Protein AF-A0A8R2F6M3-F1 (afdb_monomer_lite)

Sequence (116 aa):
MVAQQKKPHTLGETLIKPSILKAVEIVLGEEGKRKIAQLSLSDNTVKRRIDELALDIKNQLIHKLKYSVFFAIQCDESTDVANCCQLLVYCRFINEQSIAEELLFSQALNSTSKGS

pLDDT: mean 78.63, std 14.36, range [36.53, 94.56]

Structure (mmCIF, N/CA/C/O backbone):
data_AF-A0A8R2F6M3-F1
#
_entry.id   AF-A0A8R2F6M3-F1
#
loop_
_atom_site.group_PDB
_atom_site.id
_atom_site.type_symbol
_atom_site.label_atom_id
_atom_site.label_alt_id
_atom_site.label_comp_id
_atom_site.label_asym_id
_atom_site.label_entity_id
_atom_site.label_seq_id
_atom_site.pdbx_PDB_ins_code
_atom_site.Cartn_x
_atom_site.Cartn_y
_atom_site.Cartn_z
_atom_site.occupancy
_atom_site.B_iso_or_equiv
_atom_site.auth_seq_id
_atom_site.auth_comp_id
_atom_site.auth_asym_id
_atom_site.auth_atom_id
_atom_site.pdbx_PDB_model_num
ATOM 1 N N . MET A 1 1 ? -13.303 -12.847 20.524 1.00 52.00 1 MET A N 1
ATOM 2 C CA . MET A 1 1 ? -14.776 -12.679 20.578 1.00 52.00 1 MET A CA 1
ATOM 3 C C . MET A 1 1 ? -15.338 -11.719 19.520 1.00 52.00 1 MET A C 1
ATOM 5 O O . MET A 1 1 ? -16.232 -12.155 18.820 1.00 52.00 1 MET A O 1
ATOM 9 N N . VAL A 1 2 ? -14.843 -10.485 19.315 1.00 48.00 2 VAL A N 1
ATOM 10 C CA . VAL A 1 2 ? -15.372 -9.586 18.246 1.00 48.00 2 VAL A CA 1
ATOM 11 C C . VAL A 1 2 ? -14.859 -9.966 16.845 1.00 48.00 2 VAL A C 1
ATOM 13 O O . VAL A 1 2 ? -15.662 -10.226 15.953 1.00 48.00 2 VAL A O 1
ATOM 16 N N . ALA A 1 3 ? -13.537 -10.121 16.683 1.00 44.75 3 ALA A N 1
ATOM 17 C CA . ALA A 1 3 ? -12.913 -10.522 15.412 1.00 44.75 3 ALA A CA 1
ATOM 18 C C . ALA A 1 3 ? -13.331 -11.935 14.952 1.00 44.75 3 ALA A C 1
ATOM 20 O O . ALA A 1 3 ? -13.632 -12.158 13.786 1.00 44.75 3 ALA A O 1
ATOM 21 N N . GLN A 1 4 ? -13.447 -12.880 15.892 1.00 46.53 4 GLN A N 1
ATOM 22 C CA . GLN A 1 4 ? -13.939 -14.241 15.622 1.00 46.53 4 GLN A CA 1
ATOM 23 C C . GLN A 1 4 ? -15.416 -14.288 15.200 1.00 46.53 4 GLN A C 1
ATOM 25 O O . GLN A 1 4 ? -15.830 -15.250 14.566 1.00 46.53 4 GLN A O 1
ATOM 30 N N . GLN A 1 5 ? -16.208 -13.267 15.541 1.00 55.94 5 GLN A N 1
ATOM 31 C CA . GLN A 1 5 ? -17.626 -13.183 15.178 1.00 55.94 5 GLN A CA 1
ATOM 32 C C . GLN A 1 5 ? -17.887 -12.251 13.985 1.00 55.94 5 GLN A C 1
ATOM 34 O O . GLN A 1 5 ? -19.046 -11.968 13.694 1.00 55.94 5 GLN A O 1
ATOM 39 N N . LYS A 1 6 ? -16.836 -11.752 13.310 1.00 55.00 6 LYS A N 1
ATOM 40 C CA . LYS A 1 6 ? -16.928 -10.783 12.199 1.00 55.00 6 LYS A CA 1
ATOM 41 C C . LYS A 1 6 ? -17.805 -9.558 12.519 1.00 55.00 6 LYS A C 1
ATOM 43 O O . LYS A 1 6 ? -18.425 -8.984 11.628 1.00 55.00 6 LYS A O 1
ATOM 48 N N . LYS A 1 7 ? -17.903 -9.168 13.795 1.00 60.31 7 LYS A N 1
ATOM 49 C CA . LYS A 1 7 ? -18.696 -8.000 14.199 1.00 60.31 7 LYS A CA 1
ATOM 50 C C . LYS A 1 7 ? -17.908 -6.707 13.956 1.00 60.31 7 LYS A C 1
ATOM 52 O O . LYS A 1 7 ? -16.678 -6.747 14.028 1.00 60.31 7 LYS A O 1
ATOM 57 N N . PRO A 1 8 ? -18.591 -5.569 13.715 1.00 56.44 8 PRO A N 1
ATOM 58 C CA . PRO A 1 8 ? -17.931 -4.278 13.558 1.00 56.44 8 PRO A CA 1
ATOM 59 C C . PRO A 1 8 ? -17.030 -3.989 14.758 1.00 56.44 8 PRO A C 1
ATOM 61 O O . PRO A 1 8 ? -17.458 -4.126 15.907 1.00 56.44 8 PRO A O 1
ATOM 64 N N . HIS A 1 9 ? -15.792 -3.576 14.495 1.00 55.88 9 HIS A N 1
ATOM 65 C CA . HIS A 1 9 ? -14.816 -3.235 15.534 1.00 55.88 9 HIS A CA 1
ATOM 66 C C . HIS A 1 9 ? -15.303 -2.109 16.460 1.00 55.88 9 HIS A C 1
ATOM 68 O O . HIS A 1 9 ? -14.991 -2.119 17.651 1.00 55.88 9 HIS A O 1
ATOM 74 N N . THR A 1 10 ? -16.196 -1.251 15.958 1.00 58.69 10 THR A N 1
ATOM 75 C CA . THR A 1 10 ? -16.946 -0.236 16.712 1.00 58.69 10 THR A CA 1
ATOM 76 C C . THR A 1 10 ? -17.626 -0.827 17.947 1.00 58.69 10 THR A C 1
ATOM 78 O O . THR A 1 10 ? -17.603 -0.241 19.020 1.00 58.69 10 THR A O 1
ATOM 81 N N . LEU A 1 11 ? -18.165 -2.044 17.846 1.00 61.38 11 LEU A N 1
ATOM 82 C CA . LEU A 1 11 ? -18.845 -2.712 18.957 1.00 61.38 11 LEU A CA 1
ATOM 83 C C . LEU A 1 11 ? -17.864 -3.125 20.073 1.00 61.38 11 LEU A C 1
ATOM 85 O O . LEU A 1 11 ? -18.224 -3.158 21.251 1.00 61.38 11 LEU A O 1
ATOM 89 N N . GLY A 1 12 ? -16.607 -3.403 19.712 1.00 59.69 12 GLY A N 1
ATOM 90 C CA . GLY A 1 12 ? -15.520 -3.648 20.656 1.00 59.69 12 GLY A CA 1
ATOM 91 C C . GLY A 1 12 ? -15.118 -2.388 21.424 1.00 59.69 12 GLY A C 1
ATOM 92 O O . GLY A 1 12 ? -14.986 -2.430 22.647 1.00 59.69 12 GLY A O 1
ATOM 93 N N . GLU A 1 13 ? -14.987 -1.253 20.740 1.00 62.47 13 GLU A N 1
ATOM 94 C CA . GLU A 1 13 ? -14.630 0.015 21.387 1.00 62.47 13 GLU A CA 1
ATOM 95 C C . GLU A 1 13 ? -15.773 0.608 22.223 1.00 62.47 13 GLU A C 1
ATOM 97 O O . GLU A 1 13 ? -15.526 1.112 23.316 1.00 62.47 13 GLU A O 1
ATOM 102 N N . THR A 1 14 ? -17.023 0.529 21.758 1.00 65.69 14 THR A N 1
ATOM 103 C CA . THR A 1 14 ? -18.151 1.178 22.449 1.00 65.69 14 THR A CA 1
ATOM 104 C C . THR A 1 14 ? -18.704 0.355 23.611 1.00 65.69 14 THR A C 1
ATOM 106 O O . THR A 1 14 ? -19.213 0.933 24.565 1.00 65.69 14 THR A O 1
ATOM 109 N N . LEU A 1 15 ? -18.619 -0.981 23.565 1.00 66.69 15 LEU A N 1
ATOM 110 C CA . LEU A 1 15 ? -19.221 -1.843 24.595 1.00 66.69 15 LEU A CA 1
ATOM 111 C C . LEU A 1 15 ? -18.183 -2.654 25.373 1.00 66.69 15 LEU A C 1
ATOM 113 O O . LEU A 1 15 ? -18.211 -2.672 26.604 1.00 66.69 15 LEU A O 1
ATOM 117 N N . ILE A 1 16 ? -17.249 -3.316 24.683 1.00 70.56 16 ILE A N 1
ATOM 118 C CA . ILE A 1 16 ? -16.297 -4.230 25.336 1.00 70.56 16 ILE A CA 1
ATOM 119 C C . ILE A 1 16 ? -15.247 -3.441 26.130 1.00 70.56 16 ILE A C 1
ATOM 121 O O . ILE A 1 16 ? -14.992 -3.757 27.290 1.00 70.56 16 ILE A O 1
ATOM 125 N N . LYS A 1 17 ? -14.669 -2.388 25.545 1.00 73.19 17 LYS A N 1
ATOM 126 C CA . LYS A 1 17 ? -13.640 -1.555 26.185 1.00 73.19 17 LYS A CA 1
ATOM 127 C C . LYS A 1 17 ? -14.123 -0.877 27.479 1.00 73.19 17 LYS A C 1
ATOM 129 O O . LYS A 1 17 ? -13.452 -1.067 28.493 1.00 73.19 17 LYS A O 1
ATOM 134 N N . PRO A 1 18 ? -15.270 -0.169 27.528 1.00 78.81 18 PRO A N 1
ATOM 135 C CA . PRO A 1 18 ? -15.775 0.377 28.789 1.00 78.81 18 PRO A CA 1
ATOM 136 C C . PRO A 1 18 ? -16.144 -0.709 29.807 1.00 78.81 18 PRO A C 1
ATOM 138 O O . PRO A 1 18 ? -15.898 -0.517 30.996 1.00 78.81 18 PRO A O 1
ATOM 141 N N . SER A 1 19 ? -16.636 -1.873 29.367 1.00 78.12 19 SER A N 1
ATOM 142 C CA . SER A 1 19 ? -16.917 -3.001 30.270 1.00 78.12 19 SER A CA 1
ATOM 143 C C . SER A 1 19 ? -15.643 -3.560 30.915 1.00 78.12 19 SER A C 1
ATOM 145 O O . SER A 1 19 ? -15.616 -3.792 32.122 1.00 78.12 19 SER A O 1
ATOM 147 N N . ILE A 1 20 ? -14.562 -3.719 30.142 1.00 78.06 20 ILE A N 1
ATOM 148 C CA . ILE A 1 20 ? -13.253 -4.156 30.653 1.00 78.06 20 ILE A CA 1
ATOM 149 C C . ILE A 1 20 ? -12.660 -3.098 31.583 1.00 78.06 20 ILE A C 1
ATOM 151 O O . ILE A 1 20 ? -12.177 -3.440 32.658 1.00 78.06 20 ILE A O 1
ATOM 155 N N . LEU A 1 21 ? -12.729 -1.815 31.217 1.00 81.88 21 LEU A N 1
ATOM 156 C CA . LEU A 1 21 ? -12.246 -0.732 32.075 1.00 81.88 21 LEU A CA 1
ATOM 157 C C . LEU A 1 21 ? -13.011 -0.676 33.399 1.00 81.88 21 LEU A C 1
ATOM 159 O O . LEU A 1 21 ? -12.392 -0.458 34.437 1.00 81.88 21 LEU A O 1
ATOM 163 N N . LYS A 1 22 ? -14.326 -0.933 33.385 1.00 83.56 22 LYS A N 1
ATOM 164 C CA . LYS A 1 22 ? -15.136 -0.989 34.605 1.00 83.56 2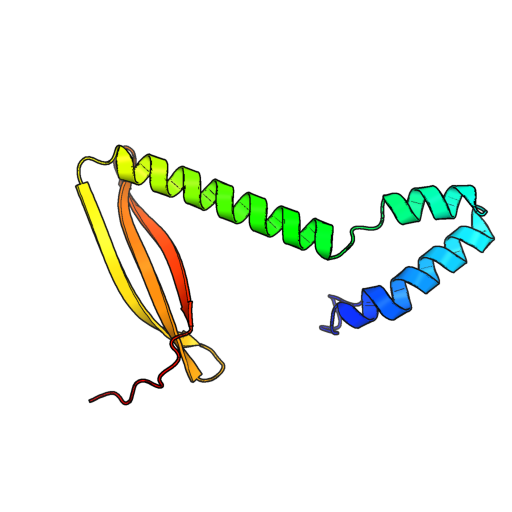2 LYS A CA 1
ATOM 165 C C . LYS A 1 22 ? -14.831 -2.225 35.450 1.00 83.56 22 LYS A C 1
ATOM 167 O O . LYS A 1 22 ? -14.739 -2.113 36.666 1.00 83.56 22 LYS A O 1
ATOM 172 N N . ALA A 1 23 ? -14.614 -3.383 34.831 1.00 83.50 23 ALA A N 1
ATOM 173 C CA . ALA A 1 23 ? -14.182 -4.583 35.546 1.00 83.50 23 ALA A CA 1
ATOM 174 C C . ALA A 1 23 ? -12.803 -4.387 36.200 1.00 83.50 23 ALA A C 1
ATOM 176 O O . ALA A 1 23 ? -12.612 -4.727 37.364 1.00 83.50 23 ALA A O 1
ATOM 177 N N . VAL A 1 24 ? -11.858 -3.776 35.481 1.00 83.94 24 VAL A N 1
ATOM 178 C CA . VAL A 1 24 ? -10.524 -3.437 35.997 1.00 83.94 24 VAL A CA 1
ATOM 179 C C . VAL A 1 24 ? -10.609 -2.413 37.128 1.00 83.94 24 VAL A C 1
ATOM 181 O O . VAL A 1 24 ? -9.895 -2.553 38.111 1.00 83.94 24 VAL A O 1
ATOM 184 N N . GLU A 1 25 ? -11.491 -1.420 37.032 1.00 88.19 25 GLU A N 1
ATOM 185 C CA . GLU A 1 25 ? -11.753 -0.469 38.119 1.00 88.19 25 GLU A CA 1
ATOM 186 C C . GLU A 1 25 ? -12.245 -1.173 39.389 1.00 88.19 25 GLU A C 1
ATOM 188 O O . GLU A 1 25 ? -11.766 -0.878 40.479 1.00 88.19 25 GLU A O 1
ATOM 193 N N . ILE A 1 26 ? -13.169 -2.127 39.247 1.00 86.62 26 ILE A N 1
ATOM 194 C CA . ILE A 1 26 ? -13.735 -2.875 40.375 1.00 86.62 26 ILE A CA 1
ATOM 195 C C . ILE A 1 26 ? -12.681 -3.786 41.022 1.00 86.62 26 ILE A C 1
ATOM 197 O O . ILE A 1 26 ? -12.631 -3.885 42.244 1.00 86.62 26 ILE A O 1
ATOM 201 N N . VAL A 1 27 ? -11.844 -4.454 40.221 1.00 87.94 27 VAL A N 1
ATOM 202 C CA . VAL A 1 27 ? -10.893 -5.469 40.715 1.00 87.94 27 VAL A CA 1
ATOM 203 C C . VAL A 1 27 ? -9.552 -4.870 41.149 1.00 87.94 27 VAL A C 1
ATOM 205 O O . VAL A 1 27 ? -8.968 -5.317 42.131 1.00 87.94 27 VAL A O 1
ATOM 208 N N . LEU A 1 28 ? -9.040 -3.881 40.415 1.00 83.44 28 LEU A N 1
ATOM 209 C CA . LEU A 1 28 ? -7.686 -3.328 40.567 1.00 83.44 28 LEU A CA 1
ATOM 210 C C . LEU A 1 28 ? -7.687 -1.844 40.971 1.00 83.44 28 LEU A C 1
ATOM 212 O O . LEU A 1 28 ? -6.625 -1.223 41.062 1.00 83.44 28 LEU A O 1
ATOM 216 N N . GLY A 1 29 ? -8.866 -1.263 41.197 1.00 88.06 29 GLY A N 1
ATOM 217 C CA . GLY A 1 29 ? -9.027 0.144 41.537 1.00 88.06 29 GLY A CA 1
ATOM 218 C C . GLY A 1 29 ? -8.740 1.097 40.373 1.00 88.06 29 GLY A C 1
ATOM 219 O O . GLY A 1 29 ? -8.358 0.720 39.260 1.00 88.06 29 GLY A O 1
ATOM 220 N N . GLU A 1 30 ? -8.895 2.391 40.651 1.00 86.00 30 GLU A N 1
ATOM 221 C CA . GLU A 1 30 ? -8.689 3.467 39.672 1.00 86.00 30 GLU A CA 1
ATOM 222 C C . GLU A 1 30 ? -7.254 3.519 39.118 1.00 86.00 30 GLU A C 1
ATOM 224 O O . GLU A 1 30 ? -7.030 3.916 37.974 1.00 86.00 30 GLU A O 1
ATOM 229 N N . GLU A 1 31 ? -6.256 3.069 39.882 1.00 83.81 31 GLU A N 1
ATOM 230 C CA . GLU A 1 31 ? -4.879 3.010 39.393 1.00 83.81 31 GLU A CA 1
ATOM 231 C C . GLU A 1 31 ? -4.682 1.928 38.318 1.00 83.81 31 GLU A C 1
ATOM 233 O O . GLU A 1 31 ? -4.061 2.197 37.284 1.00 83.81 31 GLU A O 1
ATOM 238 N N . GLY A 1 32 ? -5.267 0.740 38.511 1.00 80.31 32 GLY A N 1
ATOM 239 C CA . GLY A 1 32 ? -5.265 -0.327 37.510 1.00 80.31 32 GLY A CA 1
ATOM 240 C C . GLY A 1 32 ? -6.005 0.084 36.238 1.00 80.31 32 GLY A C 1
ATOM 241 O O . GLY A 1 32 ? -5.505 -0.122 35.129 1.00 80.31 32 GLY A O 1
ATOM 242 N N . LYS A 1 33 ? -7.147 0.764 36.390 1.00 82.69 33 LYS A N 1
ATOM 243 C CA . LYS A 1 33 ? -7.917 1.320 35.269 1.00 82.69 33 LYS A CA 1
ATOM 244 C C . LYS A 1 33 ? -7.096 2.320 34.459 1.00 82.69 33 LYS A C 1
ATOM 246 O O . LYS A 1 33 ? -7.085 2.220 33.237 1.00 82.69 33 LYS A O 1
ATOM 251 N N . ARG A 1 34 ? -6.370 3.244 35.102 1.00 80.44 34 ARG A N 1
ATOM 252 C CA . ARG A 1 34 ? -5.512 4.224 34.406 1.00 80.44 34 ARG A CA 1
ATOM 253 C C . ARG A 1 34 ? -4.398 3.561 33.599 1.00 80.44 34 ARG A C 1
ATOM 255 O O . ARG A 1 34 ? -4.196 3.924 32.443 1.00 80.44 34 ARG A O 1
ATOM 262 N N . LYS A 1 35 ? -3.717 2.563 34.171 1.00 78.00 35 LYS A N 1
ATOM 263 C CA . LYS A 1 35 ? -2.662 1.809 33.470 1.00 78.00 35 LYS A CA 1
ATOM 264 C C . LYS A 1 35 ? -3.223 1.040 32.269 1.00 78.00 35 LYS A C 1
ATOM 266 O O . LYS A 1 35 ? -2.668 1.111 31.178 1.00 78.00 35 LYS A O 1
ATOM 271 N N . ILE A 1 36 ? -4.365 0.370 32.426 1.00 73.31 36 ILE A N 1
ATOM 272 C CA . ILE A 1 36 ? -5.007 -0.386 31.337 1.00 73.31 36 ILE A CA 1
ATOM 273 C C . ILE A 1 36 ? -5.616 0.541 30.275 1.00 73.31 36 ILE A C 1
ATOM 275 O O . ILE A 1 36 ? -5.560 0.229 29.089 1.00 73.31 36 ILE A O 1
ATOM 279 N N . ALA A 1 37 ? -6.140 1.706 30.661 1.00 71.88 37 ALA A N 1
ATOM 280 C CA . ALA A 1 37 ? -6.615 2.724 29.727 1.00 71.88 37 ALA A CA 1
ATOM 281 C C . ALA A 1 37 ? -5.480 3.270 28.845 1.00 71.88 37 ALA A C 1
ATOM 283 O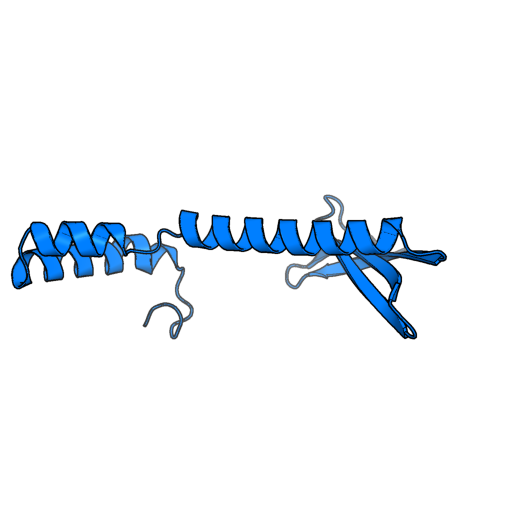 O . ALA A 1 37 ? -5.701 3.490 27.658 1.00 71.88 37 ALA A O 1
ATOM 284 N N . GLN A 1 38 ? -4.270 3.424 29.396 1.00 69.38 38 GLN A N 1
ATOM 285 C CA . GLN A 1 38 ? -3.074 3.800 28.631 1.00 69.38 38 GLN A CA 1
ATOM 286 C C . GLN A 1 38 ? -2.584 2.682 27.700 1.00 69.38 38 GLN A C 1
ATOM 288 O O . GLN A 1 38 ? -2.117 2.963 26.601 1.00 69.38 38 GLN A O 1
ATOM 293 N N . LEU A 1 39 ? -2.711 1.417 28.118 1.00 61.56 39 LEU A N 1
ATOM 294 C CA . LEU A 1 39 ? -2.368 0.250 27.295 1.00 61.56 39 LEU A CA 1
ATOM 295 C C . LEU A 1 39 ? -3.406 -0.044 26.205 1.00 61.56 39 LEU A C 1
ATOM 297 O O . LEU A 1 39 ? -3.108 -0.756 25.246 1.00 61.56 39 LEU A O 1
ATOM 301 N N . SER A 1 40 ? -4.634 0.456 26.361 1.00 54.38 40 SER A N 1
ATOM 302 C CA . SER A 1 40 ? -5.732 0.173 25.448 1.00 54.38 40 SER A CA 1
ATOM 303 C C . SER A 1 40 ? -5.481 0.850 24.103 1.00 54.38 40 SER A C 1
ATOM 305 O O . SER A 1 40 ? -5.836 2.011 23.909 1.00 54.38 40 SER A O 1
ATOM 307 N N . LEU A 1 41 ? -4.878 0.079 23.191 1.00 57.19 41 LEU A N 1
ATOM 308 C CA . LEU A 1 41 ? -4.756 0.309 21.751 1.00 57.19 41 LEU A CA 1
ATOM 309 C C . LEU A 1 41 ? -6.030 0.986 21.238 1.00 57.19 41 LEU A C 1
ATOM 311 O O . LEU A 1 41 ? -7.051 0.334 21.042 1.00 57.19 41 LEU A O 1
ATOM 315 N N . SER A 1 42 ? -5.999 2.311 21.117 1.00 58.47 42 SER A N 1
ATOM 316 C CA . SER A 1 42 ? -7.062 3.028 20.422 1.00 58.47 42 SER A CA 1
ATOM 317 C C . SER A 1 42 ? -6.937 2.705 18.940 1.00 58.47 42 SER A C 1
ATOM 319 O O . SER A 1 42 ? -5.811 2.583 18.443 1.00 58.47 42 SER A O 1
ATOM 321 N N . ASP A 1 43 ? -8.052 2.598 18.226 1.00 56.44 43 ASP A N 1
ATOM 322 C CA . ASP A 1 43 ? -8.034 2.413 16.772 1.00 56.44 43 ASP A CA 1
ATOM 323 C C . ASP A 1 43 ? -7.184 3.492 16.073 1.00 56.44 43 ASP A C 1
ATOM 325 O O . ASP A 1 43 ? -6.496 3.212 15.093 1.00 56.44 43 ASP A O 1
ATOM 329 N N . ASN A 1 44 ? -7.090 4.692 16.659 1.00 61.78 44 ASN A N 1
ATOM 330 C CA . ASN A 1 44 ? -6.189 5.757 16.209 1.00 61.78 44 ASN A CA 1
ATOM 331 C C . ASN A 1 44 ? -4.708 5.356 16.266 1.00 61.78 44 ASN A C 1
ATOM 333 O O . ASN A 1 44 ? -3.929 5.735 15.398 1.00 61.78 44 ASN A O 1
ATOM 337 N N . THR A 1 45 ? -4.297 4.582 17.271 1.00 66.50 45 THR A N 1
ATOM 338 C CA . THR A 1 45 ? -2.923 4.086 17.402 1.00 66.50 45 THR A CA 1
ATOM 339 C C . THR A 1 45 ? -2.632 2.991 16.381 1.00 66.50 45 THR A C 1
ATOM 341 O O . THR A 1 45 ? -1.550 2.984 15.801 1.00 66.50 45 THR A O 1
ATOM 344 N N . VAL A 1 46 ? -3.580 2.081 16.135 1.00 69.81 46 VAL A N 1
ATOM 345 C CA . VAL A 1 46 ? -3.411 1.009 15.140 1.00 69.81 46 VAL A CA 1
ATOM 346 C C . VAL A 1 46 ? -3.418 1.585 13.727 1.00 69.81 46 VAL A C 1
ATOM 348 O O . VAL A 1 46 ? -2.490 1.313 12.971 1.00 69.81 46 VAL A O 1
ATOM 351 N N . LYS A 1 47 ? -4.383 2.454 13.402 1.00 75.62 47 LYS A N 1
ATOM 352 C CA . LYS A 1 47 ? -4.439 3.175 12.126 1.00 75.62 47 LYS A CA 1
ATOM 353 C C . LYS A 1 47 ? -3.164 3.979 11.891 1.00 75.62 47 LYS A C 1
ATOM 355 O O . LYS A 1 47 ? -2.551 3.822 10.846 1.00 75.62 47 LYS A O 1
ATOM 360 N N . ARG A 1 48 ? -2.719 4.774 12.874 1.00 77.56 48 ARG A N 1
ATOM 361 C CA . ARG A 1 48 ? -1.474 5.551 12.755 1.00 77.56 48 ARG A CA 1
ATOM 362 C C . ARG A 1 48 ? -0.276 4.650 12.473 1.00 77.56 48 ARG A C 1
ATOM 364 O O . ARG A 1 48 ? 0.512 4.964 11.594 1.00 77.56 48 ARG A O 1
ATOM 371 N N . ARG A 1 49 ? -0.155 3.517 13.172 1.00 80.50 49 ARG A N 1
ATOM 372 C CA . ARG A 1 49 ? 0.930 2.557 12.922 1.00 80.50 49 ARG A CA 1
ATOM 373 C C . ARG A 1 49 ? 0.849 1.936 11.527 1.00 80.50 49 ARG A C 1
ATOM 375 O O . ARG A 1 49 ? 1.887 1.752 10.907 1.00 80.50 49 ARG A O 1
ATOM 382 N N . ILE A 1 50 ? -0.350 1.615 11.040 1.00 83.38 50 ILE A N 1
ATOM 383 C CA . ILE A 1 50 ? -0.548 1.105 9.674 1.00 83.38 50 ILE A CA 1
ATOM 384 C C . ILE A 1 50 ? -0.152 2.171 8.649 1.00 83.38 50 ILE A C 1
ATOM 386 O O . ILE A 1 50 ? 0.603 1.866 7.733 1.00 83.38 50 ILE A O 1
ATOM 390 N N . ASP A 1 51 ? -0.601 3.414 8.832 1.00 86.38 51 ASP A N 1
ATOM 391 C CA . ASP A 1 51 ? -0.286 4.531 7.938 1.00 86.38 51 ASP A CA 1
ATOM 392 C C . ASP A 1 51 ? 1.227 4.821 7.913 1.00 86.38 51 ASP A C 1
ATOM 394 O O . ASP A 1 51 ? 1.802 5.020 6.845 1.00 86.38 51 ASP A O 1
ATOM 398 N N . GLU A 1 52 ? 1.891 4.798 9.074 1.00 88.50 52 GLU A N 1
ATOM 399 C CA . GLU A 1 52 ? 3.345 4.979 9.201 1.00 88.50 52 GLU A CA 1
ATOM 400 C C . GLU A 1 52 ? 4.127 3.872 8.491 1.00 88.50 52 GLU A C 1
ATOM 402 O O . GLU A 1 52 ? 5.058 4.164 7.743 1.00 88.50 52 GLU A O 1
ATOM 407 N N . LEU A 1 53 ? 3.729 2.609 8.674 1.00 89.62 53 LEU A N 1
ATOM 408 C CA . LEU A 1 53 ? 4.353 1.473 7.991 1.00 89.62 53 LEU A CA 1
ATOM 409 C C . LEU A 1 53 ? 4.118 1.521 6.478 1.00 89.62 53 LEU A C 1
ATOM 411 O O . LEU A 1 53 ? 5.041 1.271 5.707 1.00 89.62 53 LEU A O 1
ATOM 415 N N . ALA A 1 54 ? 2.908 1.874 6.041 1.00 87.31 54 ALA A N 1
ATOM 416 C CA . ALA A 1 54 ? 2.593 2.025 4.624 1.00 87.31 54 ALA A CA 1
ATOM 417 C C . ALA A 1 54 ? 3.418 3.152 3.983 1.00 87.31 54 ALA A C 1
ATOM 419 O O . ALA A 1 54 ? 3.934 2.996 2.874 1.00 87.31 54 ALA A O 1
ATOM 420 N N . LEU A 1 55 ? 3.582 4.276 4.688 1.00 89.94 55 LEU A N 1
ATOM 421 C CA . LEU A 1 55 ? 4.418 5.383 4.237 1.00 89.94 55 LEU A CA 1
ATOM 422 C C . LEU A 1 55 ? 5.896 4.984 4.163 1.00 89.94 55 LEU A C 1
ATOM 424 O O . LEU A 1 55 ? 6.565 5.333 3.192 1.00 89.94 55 LEU A O 1
ATOM 428 N N . ASP A 1 56 ? 6.399 4.252 5.154 1.00 92.25 56 ASP A N 1
ATOM 429 C CA . ASP A 1 56 ? 7.780 3.772 5.163 1.00 92.25 56 ASP A CA 1
ATOM 430 C C . ASP A 1 56 ? 8.060 2.826 3.986 1.00 92.25 56 ASP A C 1
ATOM 432 O O . ASP A 1 56 ? 8.980 3.074 3.207 1.00 92.25 56 ASP A O 1
ATOM 436 N N . ILE A 1 57 ? 7.199 1.825 3.763 1.00 89.94 57 ILE A N 1
ATOM 437 C CA . ILE A 1 57 ? 7.289 0.913 2.608 1.00 89.94 57 ILE A CA 1
ATOM 438 C C . ILE A 1 57 ? 7.284 1.705 1.295 1.00 89.94 57 ILE A C 1
ATOM 440 O O . ILE A 1 57 ? 8.130 1.487 0.425 1.00 89.94 57 ILE A O 1
ATOM 444 N N . LYS A 1 58 ? 6.375 2.679 1.163 1.00 90.38 58 LYS A N 1
ATOM 445 C CA . LYS A 1 58 ? 6.310 3.549 -0.016 1.00 90.38 58 LYS A CA 1
ATOM 446 C C . LYS A 1 58 ? 7.603 4.343 -0.211 1.00 90.38 58 LYS A C 1
ATOM 448 O O . LYS A 1 58 ? 8.088 4.452 -1.336 1.00 90.38 58 LYS A O 1
ATOM 453 N N . ASN A 1 59 ? 8.178 4.892 0.854 1.00 93.06 59 ASN A N 1
ATOM 454 C CA . ASN A 1 59 ? 9.430 5.643 0.781 1.00 93.06 59 ASN A CA 1
ATOM 455 C C . ASN A 1 59 ? 10.607 4.749 0.382 1.00 93.06 59 ASN A C 1
ATOM 457 O O . ASN A 1 59 ? 11.408 5.153 -0.462 1.00 93.06 59 ASN A O 1
ATOM 461 N N . GLN A 1 60 ? 10.687 3.532 0.924 1.00 92.38 60 GLN A N 1
ATOM 462 C CA . GLN A 1 60 ? 11.690 2.545 0.523 1.00 92.38 60 GLN A CA 1
ATOM 463 C C . GLN A 1 60 ? 11.552 2.185 -0.961 1.00 92.38 60 GLN A C 1
ATOM 465 O O . GLN A 1 60 ? 12.550 2.139 -1.681 1.00 92.38 60 GLN A O 1
ATOM 470 N N . LEU A 1 61 ? 10.323 1.991 -1.443 1.00 92.12 61 LEU A N 1
ATOM 471 C CA . LEU A 1 61 ? 10.052 1.715 -2.850 1.00 92.12 61 LEU A CA 1
ATOM 472 C C . LEU A 1 61 ? 10.477 2.882 -3.750 1.00 92.12 61 LEU A C 1
ATOM 474 O O . LEU A 1 61 ? 11.210 2.683 -4.715 1.00 92.12 61 LEU A O 1
ATOM 478 N N . ILE A 1 62 ? 10.089 4.113 -3.405 1.00 91.19 62 ILE A N 1
ATOM 479 C CA . ILE A 1 62 ? 10.499 5.322 -4.135 1.00 91.19 62 ILE A CA 1
ATOM 480 C C . ILE A 1 62 ? 12.023 5.462 -4.141 1.00 91.19 62 ILE A C 1
ATOM 482 O O . ILE A 1 62 ? 12.599 5.826 -5.164 1.00 91.19 62 ILE A O 1
ATOM 486 N N . HIS A 1 63 ? 12.686 5.176 -3.020 1.00 92.94 63 HIS A N 1
ATOM 487 C CA . HIS A 1 63 ? 14.140 5.190 -2.941 1.00 92.94 63 HIS A CA 1
ATOM 488 C C . HIS A 1 63 ? 14.741 4.190 -3.933 1.00 92.94 63 HIS A C 1
ATOM 490 O O . HIS A 1 63 ? 15.549 4.584 -4.767 1.00 92.94 63 HIS A O 1
ATOM 496 N N . LYS A 1 64 ? 14.295 2.929 -3.928 1.00 91.00 64 LYS A N 1
ATOM 497 C CA . LYS A 1 64 ? 14.755 1.917 -4.896 1.00 91.00 64 LYS A CA 1
ATOM 498 C C . LYS A 1 64 ? 14.530 2.356 -6.344 1.00 91.00 64 LYS A C 1
ATOM 500 O O . LYS A 1 64 ? 15.448 2.263 -7.150 1.00 91.00 64 LYS A O 1
ATOM 505 N N . LEU A 1 65 ? 13.357 2.908 -6.660 1.00 91.12 65 LEU A N 1
ATOM 506 C CA . LEU A 1 65 ? 13.042 3.406 -8.002 1.00 91.12 65 LEU A CA 1
ATOM 507 C C . LEU A 1 65 ? 13.959 4.556 -8.438 1.00 91.12 65 LEU A C 1
ATOM 509 O O . LEU A 1 65 ? 14.392 4.572 -9.584 1.00 91.12 65 LEU A O 1
ATOM 513 N N . LYS A 1 66 ? 14.296 5.488 -7.535 1.00 90.25 66 LYS A N 1
ATOM 514 C CA . LYS A 1 66 ? 15.203 6.615 -7.829 1.00 90.25 66 LYS A CA 1
ATOM 515 C C . LYS A 1 66 ? 16.615 6.171 -8.207 1.00 90.25 66 LYS A C 1
ATOM 517 O O . LYS A 1 66 ? 17.265 6.862 -8.984 1.00 90.25 66 LYS A O 1
ATOM 522 N N . TYR A 1 67 ? 17.087 5.064 -7.639 1.00 88.81 67 TYR A N 1
ATOM 523 C CA . TYR A 1 67 ? 18.413 4.508 -7.922 1.00 88.81 67 TYR A CA 1
ATOM 524 C C . TYR A 1 67 ? 18.382 3.372 -8.950 1.00 88.81 67 TYR A C 1
ATOM 526 O O . TYR A 1 67 ? 19.437 2.856 -9.319 1.00 88.81 67 TYR A O 1
ATOM 534 N N . SER A 1 68 ? 17.199 2.981 -9.429 1.00 87.88 68 SER A N 1
ATOM 535 C CA . SER A 1 68 ? 17.081 1.971 -10.471 1.00 87.88 68 SER A CA 1
ATOM 536 C C . SER A 1 68 ? 17.485 2.556 -11.819 1.00 87.88 68 SER A C 1
ATOM 538 O O . SER A 1 68 ? 16.980 3.599 -12.232 1.00 87.88 68 SER A O 1
ATOM 540 N N . VAL A 1 69 ? 18.358 1.850 -12.539 1.00 87.19 69 VAL A N 1
ATOM 541 C CA . VAL A 1 69 ? 18.769 2.233 -13.901 1.00 87.19 69 VAL A CA 1
ATOM 542 C C . VAL A 1 69 ? 17.593 2.123 -14.875 1.00 87.19 69 VAL A C 1
ATOM 544 O O . VAL A 1 69 ? 17.450 2.939 -15.782 1.00 87.19 69 VAL A O 1
ATOM 547 N N . PHE A 1 70 ? 16.729 1.129 -14.663 1.00 89.50 70 PHE A N 1
ATOM 548 C CA . PHE A 1 70 ? 15.554 0.878 -15.488 1.00 89.50 70 PHE A CA 1
ATOM 549 C C . PHE A 1 70 ? 14.339 0.628 -14.604 1.00 89.50 70 PHE A C 1
ATOM 551 O O . PHE A 1 70 ? 14.390 -0.165 -13.660 1.00 89.50 70 PHE A O 1
ATOM 558 N N . PHE A 1 71 ? 13.230 1.286 -14.920 1.00 93.12 71 PHE A N 1
ATOM 559 C CA . PHE A 1 71 ? 11.940 0.985 -14.321 1.00 93.12 71 PHE A CA 1
ATOM 560 C C . PHE A 1 71 ? 10.821 1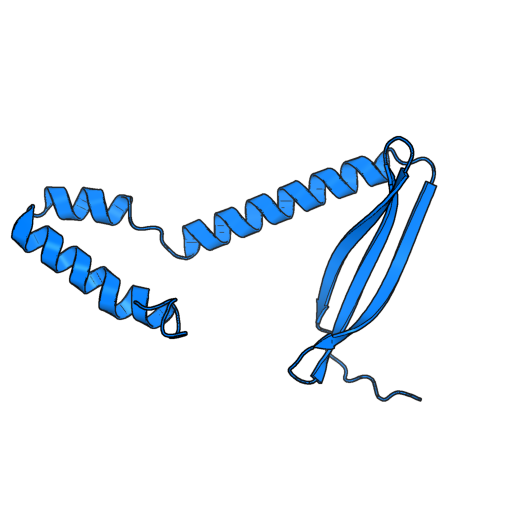.173 -15.345 1.00 93.12 71 PHE A C 1
ATOM 562 O O . PHE A 1 71 ? 10.963 1.913 -16.318 1.00 93.12 71 PHE A O 1
ATOM 569 N N . ALA A 1 72 ? 9.705 0.499 -15.112 1.00 92.88 72 ALA A N 1
ATOM 570 C CA . ALA A 1 72 ? 8.466 0.653 -15.849 1.00 92.88 72 ALA A CA 1
ATOM 571 C C . ALA A 1 72 ? 7.317 0.860 -14.861 1.00 92.88 72 ALA A C 1
ATOM 573 O O . ALA A 1 72 ? 7.366 0.385 -13.727 1.00 92.88 72 ALA A O 1
ATOM 574 N N . ILE A 1 73 ? 6.282 1.568 -15.298 1.00 93.44 73 ILE A N 1
ATOM 575 C CA . ILE A 1 73 ? 5.047 1.752 -14.538 1.00 93.44 73 ILE A CA 1
ATOM 576 C C . ILE A 1 73 ? 3.929 1.086 -15.333 1.00 93.44 73 ILE A C 1
ATOM 578 O O . ILE A 1 73 ? 3.791 1.341 -16.529 1.00 93.44 73 ILE A O 1
ATOM 582 N N . GLN A 1 74 ? 3.153 0.232 -14.674 1.00 93.94 74 GLN A N 1
ATOM 583 C CA . GLN A 1 74 ? 1.964 -0.395 -15.235 1.00 93.94 74 GLN A CA 1
ATOM 584 C C . GLN A 1 74 ? 0.735 0.131 -14.502 1.00 93.94 74 GLN A C 1
ATOM 586 O O . GLN A 1 74 ? 0.666 0.073 -13.278 1.00 93.94 74 GLN A O 1
ATOM 591 N N . CYS A 1 75 ? -0.239 0.610 -15.265 1.00 92.81 75 CYS A N 1
ATOM 592 C CA . CYS A 1 75 ? -1.552 0.980 -14.761 1.00 92.81 75 CYS A CA 1
ATOM 593 C C . CYS A 1 75 ? -2.542 -0.115 -15.160 1.00 92.81 75 CYS A C 1
ATOM 595 O O . CYS A 1 75 ? -2.597 -0.479 -16.333 1.00 92.81 75 CYS A O 1
ATOM 597 N N . ASP A 1 76 ? -3.294 -0.626 -14.197 1.00 88.88 76 ASP A N 1
ATOM 598 C CA . ASP A 1 76 ? -4.339 -1.624 -14.392 1.00 88.88 76 ASP A CA 1
ATOM 599 C C . ASP A 1 76 ? -5.658 -1.099 -13.824 1.00 88.88 76 ASP A C 1
ATOM 601 O O . ASP A 1 76 ? -5.683 -0.487 -12.754 1.00 88.88 76 ASP A O 1
ATOM 605 N N . GLU A 1 77 ? -6.751 -1.309 -14.551 1.00 86.62 77 GLU A N 1
ATOM 606 C CA . GLU A 1 77 ? -8.090 -1.019 -14.050 1.00 86.62 77 GLU A CA 1
ATOM 607 C C . GLU A 1 77 ? -8.716 -2.324 -13.567 1.00 86.62 77 GLU A C 1
ATOM 609 O O . GLU A 1 77 ? -9.034 -3.214 -14.353 1.00 86.62 77 GLU A O 1
ATOM 614 N N . SER A 1 78 ? -8.904 -2.426 -12.256 1.00 81.31 78 SER A N 1
ATOM 615 C CA . SER A 1 78 ? -9.528 -3.575 -11.618 1.00 81.31 78 SER A CA 1
ATOM 616 C C . SER A 1 78 ? -10.896 -3.196 -11.067 1.00 81.31 78 SER A C 1
ATOM 618 O O . SER A 1 78 ? -11.190 -2.033 -10.799 1.00 81.31 78 SER A O 1
ATOM 620 N N . THR A 1 79 ? -11.756 -4.189 -10.896 1.00 81.12 79 THR A N 1
ATOM 621 C CA . THR A 1 79 ? -13.088 -4.002 -10.324 1.00 81.12 79 THR A CA 1
ATOM 622 C C . THR A 1 79 ? -13.106 -4.641 -8.942 1.00 81.12 79 THR A C 1
ATOM 624 O O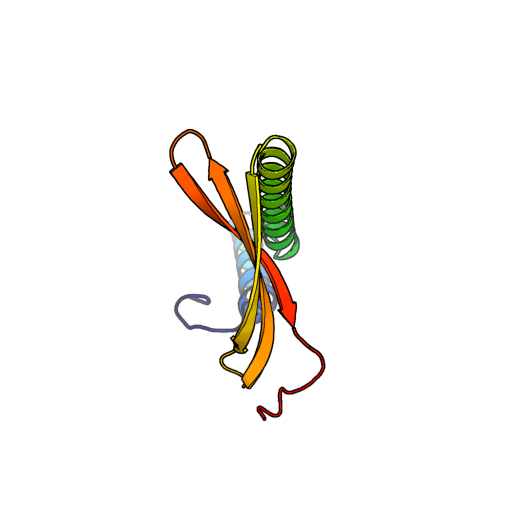 . THR A 1 79 ? -12.756 -5.813 -8.802 1.00 81.12 79 THR A O 1
ATOM 627 N N . ASP A 1 80 ? -13.475 -3.885 -7.906 1.00 75.31 80 ASP A N 1
ATOM 628 C CA . ASP A 1 80 ? -13.589 -4.448 -6.561 1.00 75.31 80 ASP A CA 1
ATOM 629 C C . ASP A 1 80 ? -14.858 -5.306 -6.393 1.00 75.31 80 ASP A C 1
ATOM 631 O O . ASP A 1 80 ? -15.722 -5.392 -7.267 1.00 75.31 80 ASP A O 1
ATOM 635 N N . VAL A 1 81 ? -14.993 -5.956 -5.234 1.00 72.38 81 VAL A N 1
ATOM 636 C CA . VAL A 1 81 ? -16.147 -6.818 -4.914 1.00 72.38 81 VAL A CA 1
ATOM 637 C C . VAL A 1 81 ? -17.492 -6.076 -4.891 1.00 72.38 81 VAL A C 1
ATOM 639 O O . VAL A 1 81 ? -18.537 -6.723 -4.886 1.00 72.38 81 VAL A O 1
ATOM 642 N N . ALA A 1 82 ? -17.477 -4.740 -4.856 1.00 75.31 82 ALA A N 1
ATOM 643 C CA . ALA A 1 82 ? -18.650 -3.873 -4.904 1.00 75.31 82 ALA A CA 1
ATOM 644 C C . ALA A 1 82 ? -18.898 -3.293 -6.310 1.00 75.31 82 ALA A C 1
ATOM 646 O O . ALA A 1 82 ? -19.759 -2.430 -6.477 1.00 75.31 82 ALA A O 1
ATOM 647 N N . ASN A 1 83 ? -18.185 -3.795 -7.323 1.00 73.75 83 ASN A N 1
AT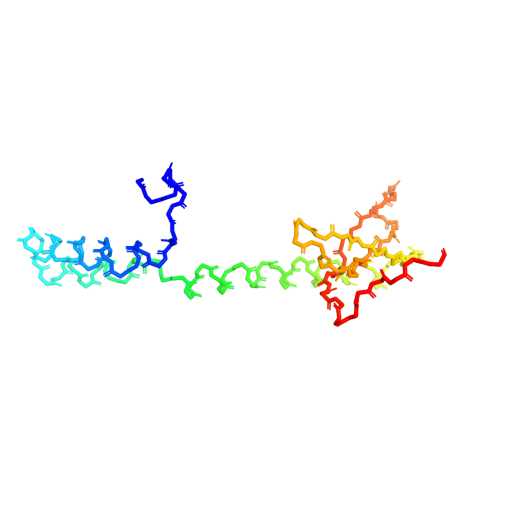OM 648 C CA . ASN A 1 83 ? -18.243 -3.337 -8.705 1.00 73.75 83 ASN A CA 1
ATOM 649 C C . ASN A 1 83 ? -17.786 -1.879 -8.904 1.00 73.75 83 ASN A C 1
ATOM 651 O O . ASN A 1 83 ? -18.187 -1.224 -9.869 1.00 73.75 83 ASN A O 1
ATOM 655 N N . CYS A 1 84 ? -16.957 -1.361 -7.993 1.00 75.62 84 CYS A N 1
ATOM 656 C CA . CYS A 1 84 ? -16.317 -0.060 -8.142 1.00 75.62 84 CYS A CA 1
ATOM 657 C C . CYS A 1 84 ? -15.001 -0.217 -8.908 1.00 75.62 84 CYS A C 1
ATOM 659 O O . CYS A 1 84 ? -14.186 -1.093 -8.603 1.00 75.62 84 CYS A O 1
ATOM 661 N N . CYS A 1 85 ? -14.776 0.668 -9.877 1.00 82.50 85 CYS A N 1
ATOM 662 C CA . CYS A 1 85 ? -13.524 0.728 -10.619 1.00 82.50 85 CYS A CA 1
ATOM 663 C C . CYS A 1 85 ? -12.392 1.237 -9.717 1.00 82.50 85 CYS A C 1
ATOM 665 O O . CYS A 1 85 ? -12.520 2.267 -9.051 1.00 82.50 85 CYS A O 1
ATOM 667 N N . GLN A 1 86 ? -11.274 0.523 -9.713 1.00 89.06 86 GLN A N 1
ATOM 668 C CA . GLN A 1 86 ? -10.058 0.843 -8.978 1.00 89.06 86 GLN A CA 1
ATOM 669 C C . GLN A 1 86 ? -8.899 0.923 -9.971 1.00 89.06 86 GLN A C 1
ATOM 671 O O . GLN A 1 86 ? -8.650 -0.014 -10.724 1.00 89.06 86 GLN A O 1
ATOM 676 N N . LEU A 1 87 ? -8.166 2.032 -9.949 1.00 90.38 87 LEU A N 1
ATOM 677 C CA . LEU A 1 87 ? -6.896 2.158 -10.648 1.00 90.38 87 LEU A CA 1
ATOM 678 C C . LEU A 1 87 ? -5.788 1.605 -9.755 1.00 90.38 87 LEU A C 1
ATOM 680 O O . LEU A 1 87 ? -5.510 2.159 -8.688 1.00 90.38 87 LEU A O 1
ATOM 684 N N . LEU A 1 88 ? -5.140 0.543 -10.212 1.00 92.56 88 LEU A N 1
ATOM 685 C CA . LEU A 1 88 ? -3.954 -0.035 -9.602 1.00 92.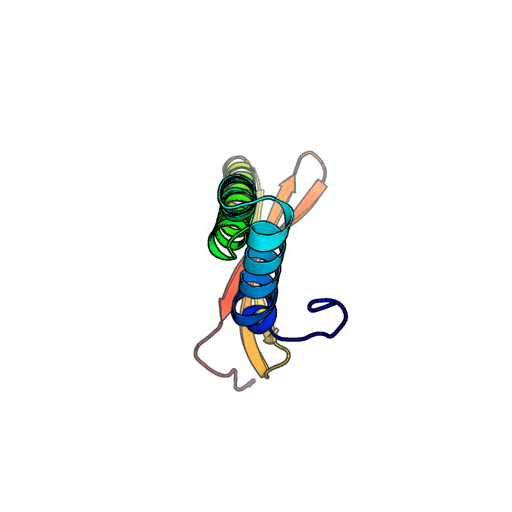56 88 LEU A CA 1
ATOM 686 C C . LEU A 1 88 ? -2.727 0.410 -10.391 1.00 92.56 88 LEU A C 1
ATOM 688 O O . LEU A 1 88 ? -2.675 0.269 -11.611 1.00 92.56 88 LEU A O 1
ATOM 692 N N . VAL A 1 89 ? -1.724 0.946 -9.702 1.00 92.94 89 VAL A N 1
ATOM 693 C CA . VAL A 1 89 ? -0.464 1.345 -10.332 1.00 92.94 89 VAL A CA 1
ATOM 694 C C . VAL A 1 89 ? 0.671 0.538 -9.734 1.00 92.94 89 VAL A C 1
ATOM 696 O O . VAL A 1 89 ? 0.971 0.663 -8.548 1.00 92.94 89 VAL A O 1
ATOM 699 N N . TYR A 1 90 ? 1.318 -0.257 -10.574 1.00 93.44 90 TYR A N 1
ATOM 700 C CA . TYR A 1 90 ? 2.476 -1.077 -10.248 1.00 93.44 90 TYR A CA 1
ATOM 701 C C . TYR A 1 90 ? 3.744 -0.460 -10.826 1.00 93.44 90 TYR A C 1
ATOM 703 O O . TYR A 1 90 ? 3.726 0.160 -11.891 1.00 93.44 90 TYR A O 1
ATOM 711 N N . CYS A 1 91 ? 4.869 -0.663 -10.153 1.00 93.50 91 CYS A N 1
ATOM 712 C CA . CYS A 1 91 ? 6.186 -0.375 -10.694 1.00 93.50 91 CYS A CA 1
ATOM 713 C C . CYS A 1 91 ? 6.985 -1.669 -10.849 1.00 93.50 91 CYS A C 1
ATOM 715 O O . CYS A 1 91 ? 7.023 -2.510 -9.954 1.00 93.50 91 CYS A O 1
ATOM 717 N N . ARG A 1 92 ? 7.653 -1.811 -11.993 1.00 94.56 92 ARG A N 1
ATOM 718 C CA . ARG A 1 92 ? 8.637 -2.863 -12.243 1.00 94.56 92 ARG A CA 1
ATOM 719 C C . ARG A 1 92 ? 10.018 -2.254 -12.308 1.00 94.56 92 ARG A C 1
ATOM 721 O O . ARG A 1 92 ? 10.211 -1.280 -13.027 1.00 94.56 92 ARG A O 1
ATOM 728 N N . PHE A 1 93 ? 10.979 -2.813 -11.594 1.00 93.38 93 PHE A N 1
ATOM 729 C CA . PHE A 1 93 ? 12.347 -2.302 -11.571 1.00 93.38 93 PHE A CA 1
ATOM 730 C C . PHE A 1 93 ? 13.341 -3.426 -11.302 1.00 93.38 93 PHE A C 1
ATOM 732 O O . PHE A 1 93 ? 12.963 -4.513 -10.866 1.00 93.38 93 PHE A O 1
ATOM 739 N N . ILE A 1 94 ? 14.619 -3.176 -11.578 1.00 91.88 94 ILE A N 1
ATOM 740 C CA . ILE A 1 94 ? 15.676 -4.133 -11.250 1.00 91.88 94 ILE A CA 1
ATOM 741 C C . ILE A 1 94 ? 16.025 -3.946 -9.776 1.00 91.88 94 ILE A C 1
ATOM 743 O O . ILE A 1 94 ? 16.550 -2.907 -9.380 1.00 91.88 94 ILE A O 1
ATOM 747 N N . ASN A 1 95 ? 15.725 -4.955 -8.966 1.00 88.31 95 ASN A N 1
ATOM 748 C CA . ASN A 1 95 ? 16.161 -5.032 -7.584 1.00 88.31 95 ASN A CA 1
ATOM 749 C C . ASN A 1 95 ? 17.272 -6.077 -7.485 1.00 88.31 95 ASN A C 1
ATOM 751 O O . ASN A 1 95 ? 17.031 -7.275 -7.661 1.00 88.31 95 ASN A O 1
ATOM 755 N N . GLU A 1 96 ? 18.486 -5.603 -7.213 1.00 85.62 96 GLU A N 1
ATOM 756 C CA . GLU A 1 96 ? 19.706 -6.414 -7.181 1.00 85.62 96 GLU A CA 1
ATOM 757 C C . GLU A 1 96 ? 19.956 -7.117 -8.527 1.00 85.62 96 GLU A C 1
ATOM 759 O O . GLU A 1 96 ? 20.457 -6.492 -9.458 1.00 85.62 96 GLU A O 1
ATOM 764 N N . GLN A 1 97 ? 19.600 -8.397 -8.647 1.00 86.38 97 GLN A N 1
ATOM 765 C CA . GLN A 1 97 ? 19.777 -9.209 -9.859 1.00 86.38 97 GLN A CA 1
ATOM 766 C C . GLN A 1 97 ? 18.450 -9.751 -10.411 1.00 86.38 97 GLN A C 1
ATOM 768 O O . GLN A 1 97 ? 18.444 -10.617 -11.283 1.00 86.38 97 GLN A O 1
ATOM 773 N N . SER A 1 98 ? 17.318 -9.260 -9.902 1.00 90.31 98 SER A N 1
ATOM 774 C CA . SER A 1 98 ? 15.983 -9.729 -10.278 1.00 90.31 98 SER A CA 1
ATOM 775 C C . SER A 1 98 ? 15.071 -8.570 -10.662 1.00 90.31 98 SER A C 1
ATOM 777 O O . SER A 1 98 ? 15.255 -7.439 -10.214 1.00 90.31 98 SER A O 1
ATOM 779 N N . ILE A 1 99 ? 14.078 -8.849 -11.503 1.00 91.00 99 ILE A N 1
ATOM 780 C CA . ILE A 1 99 ? 12.998 -7.900 -11.765 1.00 91.00 99 ILE A CA 1
ATOM 781 C C . ILE A 1 99 ? 12.004 -8.023 -10.613 1.00 91.00 99 ILE A C 1
ATOM 783 O O . ILE A 1 99 ? 11.446 -9.096 -10.393 1.00 91.00 99 ILE A O 1
ATOM 787 N N . ALA A 1 100 ? 11.792 -6.927 -9.893 1.00 91.75 100 ALA A N 1
ATOM 788 C CA . ALA A 1 100 ? 10.756 -6.805 -8.880 1.00 91.75 100 ALA A CA 1
ATOM 789 C C . ALA A 1 100 ? 9.540 -6.083 -9.467 1.00 91.75 100 ALA A C 1
ATOM 791 O O . ALA A 1 100 ? 9.699 -5.164 -10.272 1.00 91.75 100 ALA A O 1
ATOM 792 N N . GLU A 1 101 ? 8.344 -6.487 -9.046 1.00 93.69 101 GLU A N 1
ATOM 793 C CA . GLU A 1 101 ? 7.082 -5.796 -9.306 1.00 93.69 101 GLU A CA 1
ATOM 794 C C . GLU A 1 101 ? 6.434 -5.460 -7.965 1.00 93.69 101 GLU A C 1
ATOM 796 O O . GLU A 1 101 ? 6.234 -6.346 -7.140 1.00 93.69 101 GLU A O 1
ATOM 801 N N . GLU A 1 102 ? 6.120 -4.187 -7.747 1.00 93.25 102 GLU A N 1
ATOM 802 C CA . GLU A 1 102 ? 5.565 -3.699 -6.485 1.00 93.25 102 GLU A CA 1
ATOM 803 C C . GLU A 1 102 ? 4.387 -2.756 -6.743 1.00 93.25 102 GLU A C 1
ATOM 805 O O . GLU A 1 102 ? 4.380 -1.993 -7.712 1.00 93.25 102 GLU A O 1
ATOM 810 N N . LEU A 1 103 ? 3.380 -2.787 -5.866 1.00 92.12 103 LEU A N 1
ATOM 811 C CA . LEU A 1 103 ? 2.244 -1.866 -5.933 1.00 92.12 103 LEU A CA 1
ATOM 812 C C . LEU A 1 103 ? 2.664 -0.485 -5.412 1.00 92.12 103 LEU A C 1
ATOM 814 O O . LEU A 1 103 ? 3.074 -0.340 -4.261 1.00 92.12 103 LEU A O 1
ATOM 818 N N . LEU A 1 104 ? 2.505 0.548 -6.237 1.00 90.50 104 LEU A N 1
ATOM 819 C CA . LEU A 1 104 ? 2.822 1.927 -5.876 1.00 90.50 104 LEU A CA 1
ATOM 820 C C . LEU A 1 104 ? 1.638 2.623 -5.194 1.00 90.50 104 LEU A C 1
ATOM 822 O O . LEU A 1 104 ? 1.814 3.279 -4.164 1.00 90.50 104 LEU A O 1
ATOM 826 N N . PHE A 1 105 ? 0.441 2.511 -5.775 1.00 88.56 105 PHE A N 1
ATOM 827 C CA . PHE A 1 105 ? -0.803 2.972 -5.159 1.00 88.56 105 PHE A CA 1
ATOM 828 C C . PHE A 1 105 ? -2.040 2.319 -5.788 1.00 88.56 105 PHE A C 1
ATOM 830 O O . PHE A 1 105 ? -1.996 1.805 -6.904 1.00 88.56 105 PHE A O 1
ATOM 837 N N . SER A 1 106 ? -3.149 2.388 -5.050 1.00 89.69 106 SER A N 1
ATOM 838 C CA . SER A 1 106 ? -4.493 2.022 -5.495 1.00 89.69 106 SER A CA 1
ATOM 839 C C . SER A 1 106 ? -5.422 3.203 -5.248 1.00 89.69 106 SER A C 1
ATOM 841 O O . SER A 1 106 ? -5.397 3.777 -4.156 1.00 89.69 106 SER A O 1
ATOM 843 N N . GLN A 1 107 ? -6.243 3.562 -6.231 1.00 89.12 107 GLN A N 1
ATOM 844 C CA . GLN A 1 107 ? -7.201 4.656 -6.100 1.00 89.12 107 GLN A CA 1
ATOM 845 C C . GLN A 1 107 ? -8.550 4.299 -6.722 1.00 89.12 107 GLN A C 1
ATOM 847 O O . GLN A 1 107 ? -8.618 3.886 -7.876 1.00 89.12 107 GLN A O 1
ATOM 852 N N . ALA A 1 108 ? -9.626 4.537 -5.971 1.00 87.56 108 ALA A N 1
ATOM 853 C CA . ALA A 1 108 ? -10.982 4.402 -6.485 1.00 87.56 108 ALA A CA 1
ATOM 854 C C . ALA A 1 108 ? -11.238 5.443 -7.580 1.00 87.56 108 ALA A C 1
ATOM 856 O O . ALA A 1 108 ? -10.955 6.632 -7.401 1.00 87.56 108 ALA A O 1
ATOM 857 N N . LEU A 1 109 ? -11.782 4.995 -8.707 1.00 83.94 109 LEU A N 1
ATOM 858 C CA . LEU A 1 109 ? -12.189 5.856 -9.805 1.00 83.94 109 LEU A CA 1
ATOM 859 C C . LEU A 1 109 ? -13.641 6.294 -9.599 1.00 83.94 109 LEU A C 1
ATOM 861 O O . LEU A 1 109 ? -14.520 5.496 -9.287 1.00 83.94 109 LEU A O 1
ATOM 865 N N . ASN A 1 110 ? -13.898 7.586 -9.803 1.00 72.19 110 ASN A N 1
ATOM 866 C CA . ASN A 1 110 ? -15.230 8.176 -9.617 1.00 72.19 110 ASN A CA 1
ATOM 867 C C . ASN A 1 110 ? -16.212 7.821 -10.751 1.00 72.19 110 ASN A C 1
ATOM 869 O O . ASN A 1 110 ? -17.398 8.130 -10.658 1.00 72.19 110 ASN A O 1
ATOM 873 N N . SER A 1 111 ? -15.725 7.217 -11.835 1.00 63.84 111 SER A N 1
ATOM 874 C CA . SER A 1 111 ? -16.507 6.832 -13.007 1.00 63.84 111 SER A CA 1
ATOM 875 C C . SER A 1 111 ? -16.533 5.316 -13.155 1.00 63.84 111 SER A C 1
ATOM 877 O O . SER A 1 111 ? -15.491 4.668 -13.121 1.00 63.84 111 SER A O 1
ATOM 879 N N . THR A 1 112 ? -17.724 4.761 -13.371 1.00 58.03 112 THR A N 1
ATOM 880 C CA . THR A 1 112 ? -17.905 3.375 -13.811 1.00 58.03 112 THR A CA 1
ATOM 881 C C . THR A 1 112 ? -17.331 3.216 -15.216 1.00 58.03 112 THR A C 1
ATOM 883 O O . THR A 1 112 ? -17.759 3.943 -16.120 1.00 58.03 112 THR A O 1
ATOM 886 N N . SER A 1 113 ? -16.428 2.261 -15.430 1.00 53.12 113 SER A N 1
ATOM 887 C CA . SER A 1 113 ? -16.033 1.869 -16.781 1.00 53.12 113 SER A CA 1
ATOM 888 C C . SER A 1 113 ? -17.234 1.256 -17.488 1.00 53.12 113 SER A C 1
ATOM 890 O O . SER A 1 113 ? -17.688 0.160 -17.164 1.00 53.12 113 SER A O 1
ATOM 892 N N . LYS A 1 114 ? -17.781 1.974 -18.471 1.00 51.78 114 LYS A N 1
ATOM 893 C CA . LYS A 1 114 ? -18.503 1.319 -19.556 1.00 51.78 114 LYS A CA 1
ATOM 894 C C . LYS A 1 114 ? -17.428 0.822 -20.509 1.00 51.78 114 LYS A C 1
ATOM 896 O O . LYS A 1 114 ? -16.899 1.608 -21.290 1.00 51.78 114 LYS A O 1
ATOM 901 N N . GLY A 1 115 ? -17.079 -0.457 -20.381 1.00 47.56 115 GLY A N 1
ATOM 902 C CA . GLY A 1 115 ? -16.258 -1.141 -21.375 1.00 47.56 115 GLY A CA 1
ATOM 903 C C . GLY A 1 115 ? -16.842 -0.897 -22.767 1.00 47.56 115 GLY A C 1
ATOM 904 O O . GLY A 1 115 ? -18.060 -0.977 -22.946 1.00 47.56 115 GLY A O 1
ATOM 905 N N . SER A 1 116 ? -15.979 -0.505 -23.703 1.00 36.53 116 SER A N 1
ATOM 906 C CA . SER A 1 116 ? -16.295 -0.469 -25.135 1.00 36.53 116 SER A CA 1
ATOM 907 C C . SER A 1 116 ? -15.945 -1.805 -25.768 1.00 36.53 116 SER A C 1
ATOM 909 O O . SER A 1 116 ? -14.937 -2.397 -25.321 1.00 36.53 116 SER A O 1
#

Radius of gyration: 22.09 Å; chains: 1; bounding box: 39×22×67 Å

Organism: Acyrthosiphon pisum (NCBI:txid7029)

Secondary structure (DSSP, 8-state):
-TGGGT--HHHIIIIIHHHHHHHHHHHHHHHHHHHHHHHS--HHHHHHHHHHHHHHHHHHHHHHHHH-SSEEEEEEEEE-TTS-EEEEEEEEEEETTEEEEEEEEEEE-SS-----

Foldseek 3Di:
DCVVVVHPCVCCVPPVLVVVLVVLCVPVNPVSSVVVVVVPDDVVNVVVVVVVVVVVVLVVVVVQVVPFPDKDKDWDWDADPVRWTKIWIWMWTDDPNDIDIDTNDIDTDPDRDPDD